Protein AF-A0A2W6ZDB0-F1 (afdb_monomer_lite)

Secondary structure (DSSP, 8-state):
--HHHHHHHHHHHHHHHHHHHHHHHHHHHHHHHHHHHHHHHHHHHHTT--HHHHHHHHHHEEEES-SSPPP--TTS-S--HHHHHHHHHHHHHHHHTTSHHHHHEEEEEEE-TTS-EEE--EETT---SSSEEEEEEEE-HHHHHS--SS--HHHHHHHHHHHHHHHHHHHHHS-----

Structure (mmCIF, N/CA/C/O backbone):
data_AF-A0A2W6ZDB0-F1
#
_entry.id   AF-A0A2W6ZDB0-F1
#
loop_
_atom_site.group_PDB
_atom_site.id
_atom_site.type_symbol
_atom_site.label_atom_id
_atom_site.label_alt_id
_atom_site.label_comp_id
_atom_site.label_asym_id
_atom_site.label_entity_id
_atom_site.label_seq_id
_atom_site.pdbx_PDB_ins_code
_atom_site.Cartn_x
_atom_site.Cartn_y
_atom_site.Cartn_z
_atom_site.occupancy
_atom_site.B_iso_or_equiv
_atom_site.auth_seq_id
_atom_site.auth_comp_id
_atom_site.auth_asym_id
_atom_site.auth_atom_id
_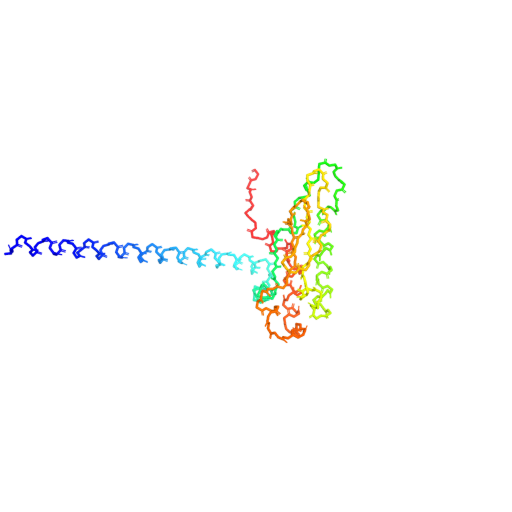atom_site.pdbx_PDB_model_num
ATOM 1 N N . MET A 1 1 ? -30.571 -5.410 54.002 1.00 63.69 1 MET A N 1
ATOM 2 C CA . MET A 1 1 ? -29.532 -5.002 53.030 1.00 63.69 1 MET A CA 1
ATOM 3 C C . MET A 1 1 ? -28.754 -3.841 53.645 1.00 63.69 1 MET A C 1
ATOM 5 O O . MET A 1 1 ? -29.383 -2.879 54.057 1.00 63.69 1 MET A O 1
ATOM 9 N N . ASN A 1 2 ? -27.437 -3.967 53.827 1.00 92.50 2 ASN A N 1
ATOM 10 C CA . ASN A 1 2 ? -26.582 -2.961 54.485 1.00 92.50 2 ASN A CA 1
ATOM 11 C C . ASN A 1 2 ? -26.098 -1.918 53.448 1.00 92.50 2 ASN A C 1
ATOM 13 O O . ASN A 1 2 ? -25.835 -2.276 52.302 1.00 92.50 2 ASN A O 1
ATOM 17 N N . LEU A 1 3 ? -25.952 -0.648 53.839 1.00 91.88 3 LEU A N 1
ATOM 18 C CA . LEU A 1 3 ? -25.400 0.438 53.015 1.00 91.88 3 LEU A CA 1
ATOM 19 C C . LEU A 1 3 ? -24.074 0.078 52.308 1.00 91.88 3 LEU A C 1
ATOM 21 O O . LEU A 1 3 ? -23.917 0.364 51.126 1.00 91.88 3 LEU A O 1
ATOM 25 N N . GLN A 1 4 ? -23.144 -0.595 52.988 1.00 94.06 4 GLN A N 1
ATOM 26 C CA . GLN A 1 4 ? -21.881 -1.076 52.412 1.00 94.06 4 GLN A CA 1
ATOM 27 C C . GLN A 1 4 ? -22.107 -2.059 51.259 1.00 94.06 4 GLN A C 1
ATOM 29 O O . GLN A 1 4 ? -21.418 -1.993 50.243 1.00 94.06 4 GLN A O 1
ATOM 34 N N . HIS A 1 5 ? -23.106 -2.934 51.387 1.00 93.31 5 HIS A N 1
ATOM 35 C CA . HIS A 1 5 ? -23.477 -3.868 50.329 1.00 93.31 5 HIS A CA 1
ATOM 36 C C . HIS A 1 5 ? -24.031 -3.122 49.106 1.00 93.31 5 HIS A C 1
ATOM 38 O O . HIS A 1 5 ? -23.623 -3.407 47.986 1.00 93.31 5 HIS A O 1
ATOM 44 N N . ILE A 1 6 ? -24.870 -2.102 49.317 1.00 94.94 6 ILE A N 1
ATOM 45 C CA . ILE A 1 6 ? -25.412 -1.263 48.234 1.00 94.94 6 ILE A CA 1
ATOM 46 C C . ILE A 1 6 ? -24.296 -0.470 47.534 1.00 94.94 6 ILE A C 1
ATOM 48 O O . ILE A 1 6 ? -24.264 -0.400 46.307 1.00 94.94 6 ILE A O 1
ATOM 52 N N . ILE A 1 7 ? -23.354 0.105 48.291 1.00 95.75 7 ILE A N 1
ATOM 53 C CA . ILE A 1 7 ? -22.212 0.848 47.733 1.00 95.75 7 ILE A CA 1
ATOM 54 C C . ILE A 1 7 ? -21.324 -0.074 46.891 1.00 95.75 7 ILE A C 1
ATOM 56 O O . ILE A 1 7 ? -20.966 0.292 45.771 1.00 95.75 7 ILE A O 1
ATOM 60 N N . SER A 1 8 ? -21.007 -1.267 47.402 1.00 95.44 8 SER A N 1
ATOM 61 C CA . SER A 1 8 ? -20.205 -2.265 46.688 1.00 95.44 8 SER A CA 1
ATOM 62 C C . SER A 1 8 ? -20.896 -2.732 45.404 1.00 95.44 8 SER A C 1
ATOM 64 O O . SER A 1 8 ? -20.281 -2.712 44.339 1.00 95.44 8 SER A O 1
ATOM 66 N N . GLN A 1 9 ? -22.192 -3.051 45.465 1.00 96.50 9 GLN A N 1
ATOM 67 C CA . GLN A 1 9 ? -22.962 -3.438 44.282 1.00 96.50 9 GLN A CA 1
ATOM 68 C C . GLN A 1 9 ? -23.030 -2.319 43.241 1.00 96.50 9 GLN A C 1
ATOM 70 O O . GLN A 1 9 ? -22.831 -2.576 42.056 1.00 96.50 9 GLN A O 1
ATOM 75 N N . ARG A 1 10 ? -23.257 -1.068 43.660 1.00 96.06 10 ARG A N 1
ATOM 76 C CA . ARG A 1 10 ? -23.260 0.079 42.744 1.00 96.06 10 ARG A CA 1
ATOM 77 C C . ARG A 1 10 ? -21.899 0.264 42.078 1.00 96.06 10 ARG A C 1
ATOM 79 O O . ARG A 1 10 ? -21.855 0.477 40.873 1.00 96.06 10 ARG A O 1
ATOM 86 N N . ALA A 1 11 ? -20.803 0.163 42.832 1.00 96.62 11 ALA A N 1
ATOM 87 C CA . ALA A 1 11 ? -19.454 0.257 42.274 1.00 96.62 11 ALA A CA 1
ATOM 88 C C . ALA A 1 11 ? -19.193 -0.849 41.239 1.00 96.62 11 ALA A C 1
ATOM 90 O O . ALA A 1 11 ? -18.701 -0.557 40.150 1.00 96.62 11 ALA A O 1
ATOM 91 N N . GLN A 1 12 ? -19.602 -2.087 41.539 1.00 97.25 12 GLN A N 1
ATOM 92 C CA . GLN A 1 12 ? -19.478 -3.211 40.613 1.00 97.25 12 GLN A CA 1
ATOM 93 C C . GLN A 1 12 ? -20.286 -2.990 39.330 1.00 97.25 12 GLN A C 1
ATOM 95 O O . GLN A 1 12 ? -19.771 -3.195 38.235 1.00 97.25 12 GLN A O 1
ATOM 100 N N . ILE A 1 13 ? -21.540 -2.546 39.445 1.00 97.31 13 ILE A N 1
ATOM 101 C CA . ILE A 1 13 ? -22.396 -2.277 38.282 1.00 97.31 13 ILE A CA 1
ATOM 102 C C . ILE A 1 13 ? -21.815 -1.139 37.436 1.00 97.31 13 ILE A C 1
ATOM 104 O O . ILE A 1 13 ? -21.780 -1.257 36.215 1.00 97.31 13 ILE A O 1
ATOM 108 N N . THR A 1 14 ? -21.313 -0.067 38.056 1.00 97.56 14 THR A N 1
ATOM 109 C CA . THR A 1 14 ? -20.662 1.036 37.332 1.00 97.56 14 THR A CA 1
ATOM 110 C C . THR A 1 14 ? -19.413 0.564 36.588 1.00 97.56 14 THR A C 1
ATOM 112 O O . THR A 1 14 ? -19.231 0.930 35.428 1.00 97.56 14 THR A O 1
ATOM 115 N N . ALA A 1 15 ? -18.580 -0.275 37.212 1.00 96.88 15 ALA A N 1
ATOM 116 C CA . ALA A 1 15 ? -17.405 -0.854 36.561 1.00 96.88 15 ALA A CA 1
ATOM 117 C C . ALA A 1 15 ? -17.800 -1.753 35.377 1.00 96.88 15 ALA A C 1
ATOM 119 O O . ALA A 1 15 ? -17.264 -1.602 34.280 1.00 96.88 15 ALA A O 1
ATOM 120 N N . ASN A 1 16 ? -18.802 -2.618 35.562 1.00 97.62 16 ASN A N 1
ATOM 121 C CA . ASN A 1 16 ? -19.319 -3.481 34.499 1.00 97.62 16 ASN A CA 1
ATOM 122 C C . ASN A 1 16 ? -19.902 -2.665 33.334 1.00 97.62 16 ASN A C 1
ATOM 124 O O . ASN A 1 16 ? -19.671 -2.997 32.172 1.00 97.62 16 ASN A O 1
ATOM 128 N N . LEU A 1 17 ? -20.634 -1.584 33.626 1.00 96.50 17 LEU A N 1
ATOM 129 C CA . LEU A 1 17 ? -21.187 -0.688 32.609 1.00 96.50 17 LEU A CA 1
ATOM 130 C C . LEU A 1 17 ? -20.078 0.015 31.818 1.00 96.50 17 LEU A C 1
ATOM 132 O O . LEU A 1 17 ? -20.184 0.125 30.598 1.00 96.50 17 LEU A O 1
ATOM 136 N N . ALA A 1 18 ? -19.024 0.479 32.495 1.00 97.75 18 ALA A N 1
ATOM 137 C CA . ALA A 1 18 ? -17.881 1.113 31.845 1.00 97.75 18 ALA A CA 1
ATOM 138 C C . ALA A 1 18 ? -17.158 0.139 30.904 1.00 97.75 18 ALA A C 1
ATOM 140 O O . ALA A 1 18 ? -16.919 0.482 29.748 1.00 97.75 18 ALA A O 1
ATOM 141 N N . GLN A 1 19 ? -16.897 -1.089 31.364 1.00 97.00 19 GLN A N 1
ATOM 142 C CA . GLN A 1 19 ? -16.271 -2.125 30.542 1.00 97.00 19 GLN A CA 1
ATOM 143 C C . GLN A 1 19 ? -17.136 -2.482 29.327 1.00 97.00 19 GLN A C 1
ATOM 145 O O . GLN A 1 19 ? -16.659 -2.453 28.199 1.00 97.00 19 GLN A O 1
ATOM 150 N N . THR A 1 20 ? -18.436 -2.712 29.539 1.00 97.44 20 THR A N 1
ATOM 151 C CA . THR A 1 20 ? -19.368 -3.068 28.455 1.00 97.44 20 THR A CA 1
ATOM 152 C C . THR A 1 20 ? -19.435 -1.976 27.384 1.00 97.44 20 THR A C 1
ATOM 154 O O . THR A 1 20 ? -19.506 -2.275 26.194 1.00 97.44 20 THR A O 1
ATOM 157 N N . ARG A 1 21 ? -19.391 -0.697 27.783 1.00 97.62 21 ARG A N 1
ATOM 158 C CA . ARG A 1 21 ? -19.353 0.426 26.836 1.00 97.62 21 ARG A CA 1
ATOM 159 C C . ARG A 1 21 ? -18.060 0.449 26.027 1.00 97.62 21 ARG A C 1
ATOM 161 O O . ARG A 1 21 ? -18.137 0.616 24.815 1.00 97.62 21 ARG A O 1
ATOM 168 N N . ALA A 1 22 ? -16.914 0.253 26.676 1.00 97.38 22 ALA A N 1
ATOM 169 C CA . ALA A 1 22 ? -15.624 0.203 25.994 1.00 97.38 22 ALA A CA 1
ATOM 170 C C . ALA A 1 22 ? -15.560 -0.958 24.985 1.00 97.38 22 ALA A C 1
ATOM 172 O O . ALA A 1 22 ? -15.137 -0.764 23.846 1.00 97.38 22 ALA A O 1
ATOM 173 N N . ASP A 1 23 ? -16.049 -2.140 25.366 1.00 97.38 23 ASP A N 1
ATOM 174 C CA . ASP A 1 23 ? -16.082 -3.317 24.492 1.00 97.38 23 ASP A CA 1
ATOM 175 C C . ASP A 1 23 ? -17.029 -3.117 23.300 1.00 97.38 23 ASP A C 1
ATOM 177 O O . ASP A 1 23 ? -16.707 -3.478 22.162 1.00 97.38 23 ASP A O 1
ATOM 181 N N . PHE A 1 24 ? -18.193 -2.505 23.540 1.00 97.31 24 PHE A N 1
ATOM 182 C CA . PHE A 1 24 ? -19.140 -2.162 22.484 1.00 97.31 24 PHE A CA 1
ATOM 183 C C . PHE A 1 24 ? -18.543 -1.151 21.500 1.00 97.31 24 PHE A C 1
ATOM 185 O O . PHE A 1 24 ? -18.590 -1.382 20.295 1.00 97.31 24 PHE A O 1
ATOM 192 N N . GLU A 1 25 ? -17.932 -0.073 21.994 1.00 97.69 25 GLU A N 1
ATOM 193 C CA . GLU A 1 25 ? -17.284 0.942 21.158 1.00 97.69 25 GLU A CA 1
ATOM 194 C C . GLU A 1 25 ? -16.154 0.338 20.311 1.00 97.69 25 GLU A C 1
ATOM 196 O O . GLU A 1 25 ? -16.083 0.573 19.102 1.00 97.69 25 GLU A O 1
ATOM 201 N N . ALA A 1 26 ? -15.319 -0.516 20.910 1.00 96.75 26 ALA A N 1
ATOM 202 C CA . ALA A 1 26 ? -14.278 -1.240 20.188 1.00 96.75 26 ALA A CA 1
ATOM 203 C C . ALA A 1 26 ? -14.862 -2.144 19.089 1.00 96.75 26 ALA A C 1
ATOM 205 O O . ALA A 1 26 ? -14.326 -2.203 17.979 1.00 96.75 26 ALA A O 1
ATOM 206 N N . THR A 1 27 ? -15.982 -2.816 19.372 1.00 97.62 27 THR A N 1
ATOM 207 C CA . THR A 1 27 ? -16.670 -3.693 18.415 1.00 97.62 27 THR A CA 1
ATOM 208 C C . THR A 1 27 ? -17.271 -2.907 17.254 1.00 97.62 27 THR A C 1
ATOM 210 O O . THR A 1 27 ? -17.083 -3.297 16.101 1.00 97.62 27 THR A O 1
ATOM 213 N N . VAL A 1 28 ? -17.948 -1.788 17.533 1.00 97.50 28 VAL A N 1
ATOM 214 C CA . VAL A 1 28 ? -18.510 -0.895 16.507 1.00 97.50 28 VAL A CA 1
ATOM 215 C C . VAL A 1 28 ? -17.399 -0.383 15.601 1.00 97.50 28 VAL A C 1
ATOM 217 O O . VAL A 1 28 ? -17.463 -0.576 14.390 1.00 97.50 28 VAL A O 1
ATOM 220 N N . LYS A 1 29 ? -16.321 0.148 16.182 1.00 96.88 29 LYS A N 1
ATOM 221 C CA . LYS A 1 29 ? -15.171 0.638 15.419 1.00 96.88 29 LYS A CA 1
ATOM 222 C C . LYS A 1 29 ? -14.542 -0.458 14.555 1.00 96.88 29 LYS A C 1
ATOM 224 O O . LYS A 1 29 ? -14.197 -0.221 13.399 1.00 96.88 29 LYS A O 1
ATOM 229 N N . ALA A 1 30 ? -14.401 -1.675 15.082 1.00 95.88 30 ALA A N 1
ATOM 230 C CA . ALA A 1 30 ? -13.888 -2.805 14.311 1.00 95.88 30 ALA A CA 1
ATOM 231 C C . ALA A 1 30 ? -14.820 -3.187 13.147 1.00 95.88 30 ALA A C 1
ATOM 233 O O . ALA A 1 30 ? -14.339 -3.516 12.061 1.00 95.88 30 ALA A O 1
ATOM 234 N N . ALA A 1 31 ? -16.138 -3.140 13.352 1.00 96.06 31 ALA A N 1
ATOM 235 C CA . ALA A 1 31 ? -17.123 -3.405 12.308 1.00 96.06 31 ALA A CA 1
ATOM 236 C C . ALA A 1 31 ? -17.110 -2.322 11.216 1.00 96.06 31 ALA A C 1
ATOM 238 O O . ALA A 1 31 ? -17.094 -2.663 10.035 1.00 96.06 31 ALA A O 1
ATOM 239 N N . GLU A 1 32 ? -17.033 -1.044 11.589 1.00 95.94 32 GLU A N 1
ATOM 240 C CA . GLU A 1 32 ? -16.930 0.086 10.655 1.00 95.94 32 GLU A CA 1
ATOM 241 C C . GLU A 1 32 ? -15.676 -0.010 9.779 1.00 95.94 32 GLU A C 1
ATOM 243 O O . GLU A 1 32 ? -15.756 0.140 8.560 1.00 95.94 32 GLU A O 1
ATOM 248 N N . LEU A 1 33 ? -14.524 -0.342 10.375 1.00 94.31 33 LEU A N 1
ATOM 249 C CA . LEU A 1 33 ? -13.279 -0.548 9.631 1.00 94.31 33 LEU A CA 1
ATOM 250 C C . LEU A 1 33 ? -13.391 -1.707 8.632 1.00 94.31 33 LEU A C 1
ATOM 252 O O . LEU A 1 33 ? -12.929 -1.587 7.496 1.00 94.31 33 LEU A O 1
ATOM 256 N N . ARG A 1 34 ? -14.027 -2.818 9.026 1.00 94.31 34 ARG A N 1
ATOM 257 C CA . ARG A 1 34 ? -14.265 -3.960 8.128 1.00 94.31 34 ARG A CA 1
ATOM 258 C C . ARG A 1 34 ? -15.205 -3.592 6.988 1.00 94.31 34 ARG A C 1
ATOM 260 O O . ARG A 1 34 ? -14.927 -3.947 5.848 1.00 94.31 34 ARG A O 1
ATOM 267 N N . LEU A 1 35 ? -16.285 -2.870 7.278 1.00 94.44 35 LEU A N 1
ATOM 268 C CA . LEU A 1 35 ? -17.235 -2.423 6.263 1.00 94.44 35 LEU A CA 1
ATOM 269 C C . LEU A 1 35 ? -16.561 -1.489 5.251 1.00 94.44 35 LEU A C 1
ATOM 271 O O . LEU A 1 35 ? -16.728 -1.665 4.047 1.00 94.44 35 LEU A O 1
ATOM 275 N N . ALA A 1 36 ? -15.743 -0.547 5.726 1.00 90.75 36 ALA A N 1
ATOM 276 C CA . ALA A 1 36 ? -14.970 0.337 4.861 1.00 90.75 36 ALA A CA 1
ATOM 277 C C . ALA A 1 36 ? -13.988 -0.443 3.967 1.00 90.75 36 ALA A C 1
ATOM 279 O O . ALA A 1 36 ? -13.904 -0.166 2.770 1.00 90.75 36 ALA A O 1
ATOM 280 N N . ALA A 1 37 ? -13.285 -1.439 4.519 1.00 90.06 37 ALA A N 1
ATOM 281 C CA . ALA A 1 37 ? -12.374 -2.294 3.756 1.00 90.06 37 ALA A CA 1
ATOM 282 C C . ALA A 1 37 ? -13.109 -3.114 2.682 1.00 90.06 37 ALA A C 1
ATOM 284 O O . ALA A 1 37 ? -12.669 -3.157 1.533 1.00 90.06 37 ALA A O 1
ATOM 285 N N . LEU A 1 38 ? -14.261 -3.703 3.023 1.00 93.75 38 LEU A N 1
ATOM 286 C CA . LEU A 1 38 ? -15.097 -4.440 2.070 1.00 93.75 38 LEU A CA 1
ATOM 287 C C . LEU A 1 38 ? -15.619 -3.533 0.950 1.00 93.75 38 LEU A C 1
ATOM 289 O O . LEU A 1 38 ? -15.521 -3.905 -0.214 1.00 93.75 38 LEU A O 1
ATOM 293 N N . GLY A 1 39 ? -16.085 -2.322 1.268 1.00 94.25 39 GLY A N 1
ATOM 294 C CA . GLY A 1 39 ? -16.540 -1.365 0.254 1.00 94.25 39 GLY A CA 1
ATOM 295 C C . GLY A 1 39 ? -15.415 -0.856 -0.660 1.00 94.25 39 GLY A C 1
ATOM 296 O O . GLY A 1 39 ? -15.645 -0.520 -1.822 1.00 94.25 39 GLY A O 1
ATOM 297 N N . GLN A 1 40 ? -14.169 -0.796 -0.179 1.00 92.69 40 GLN A N 1
ATOM 298 C CA . GLN A 1 40 ? -13.013 -0.545 -1.049 1.00 92.69 40 GLN A CA 1
A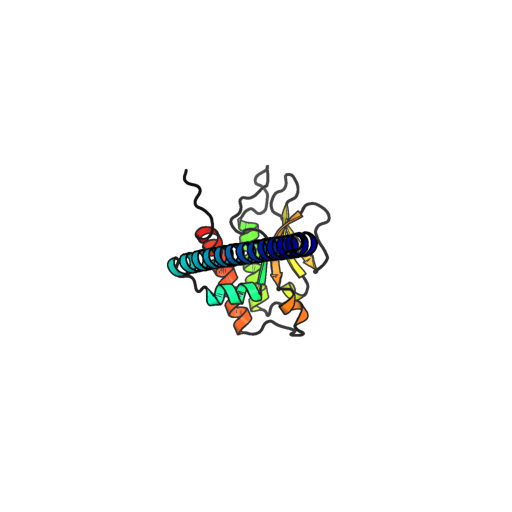TOM 299 C C . GLN A 1 40 ? -12.753 -1.731 -1.983 1.00 92.69 40 GLN A C 1
ATOM 301 O O . GLN A 1 40 ? -12.624 -1.520 -3.187 1.00 92.69 40 GLN A O 1
ATOM 306 N N . ALA A 1 41 ? -12.726 -2.958 -1.455 1.00 93.19 41 ALA A N 1
ATOM 307 C CA . ALA A 1 41 ? -12.529 -4.166 -2.254 1.00 93.19 41 ALA A CA 1
ATOM 308 C C . ALA A 1 41 ? -13.619 -4.333 -3.325 1.00 93.19 41 ALA A C 1
ATOM 310 O O . ALA A 1 41 ? -13.301 -4.584 -4.483 1.00 93.19 41 ALA A O 1
ATOM 311 N N . GLU A 1 42 ? -14.886 -4.109 -2.972 1.00 95.38 42 GLU A N 1
ATOM 312 C CA . GLU A 1 42 ? -16.019 -4.161 -3.900 1.00 95.38 42 GLU A CA 1
ATOM 313 C C . GLU A 1 42 ? -15.828 -3.204 -5.081 1.00 95.38 42 GLU A C 1
ATOM 315 O O . GLU A 1 42 ? -15.942 -3.615 -6.233 1.00 95.38 42 GLU A O 1
ATOM 320 N N . ARG A 1 43 ? -15.464 -1.942 -4.819 1.00 95.31 43 ARG A N 1
ATOM 321 C CA . ARG A 1 43 ? -15.220 -0.958 -5.885 1.00 95.31 43 ARG A CA 1
ATOM 322 C C . ARG A 1 43 ? -14.080 -1.367 -6.813 1.00 95.31 43 ARG A C 1
ATOM 324 O O . ARG A 1 43 ? -14.196 -1.179 -8.020 1.00 95.31 43 ARG A O 1
ATOM 331 N N . LEU A 1 44 ? -13.007 -1.943 -6.273 1.00 95.75 44 LEU A N 1
ATOM 332 C CA . LEU A 1 44 ? -11.889 -2.442 -7.079 1.00 95.75 44 LEU A CA 1
ATOM 333 C C . LEU A 1 44 ? -12.308 -3.639 -7.948 1.00 95.75 44 LEU A C 1
ATOM 335 O O . LEU A 1 44 ? -11.974 -3.672 -9.130 1.00 95.75 44 LEU A O 1
ATOM 339 N N . ILE A 1 45 ? -13.090 -4.576 -7.400 1.00 96.06 45 ILE A N 1
ATOM 340 C CA . ILE A 1 45 ? -13.628 -5.725 -8.150 1.00 96.06 45 ILE A CA 1
ATOM 341 C C . ILE A 1 45 ? -14.558 -5.248 -9.268 1.00 96.06 45 ILE A C 1
ATOM 343 O O . ILE A 1 45 ? -14.439 -5.704 -10.403 1.00 96.06 45 ILE A O 1
ATOM 347 N N . LEU A 1 46 ? -15.455 -4.301 -8.977 1.00 95.94 46 LEU A N 1
ATOM 348 C CA . LEU A 1 46 ? -16.356 -3.713 -9.973 1.00 95.94 46 LEU A CA 1
ATOM 349 C C . LEU A 1 46 ? -15.598 -2.958 -11.075 1.00 95.94 46 LEU A C 1
ATOM 351 O O . LEU A 1 46 ? -16.059 -2.919 -12.213 1.00 95.94 46 LEU A O 1
ATOM 355 N N . ALA A 1 47 ? -14.426 -2.402 -10.761 1.00 95.00 47 ALA A N 1
ATOM 356 C CA . ALA A 1 47 ? -13.513 -1.814 -11.738 1.00 95.00 47 ALA A CA 1
ATOM 357 C C . ALA A 1 47 ? -12.708 -2.863 -12.541 1.00 95.00 47 ALA A C 1
ATOM 359 O O . ALA A 1 47 ? -11.909 -2.490 -13.398 1.00 95.00 47 ALA A O 1
ATOM 360 N N . GLY A 1 48 ? -12.910 -4.163 -12.291 1.00 96.69 48 GLY A N 1
ATOM 361 C CA . GLY A 1 48 ? -12.232 -5.261 -12.984 1.00 96.69 48 GLY A CA 1
ATOM 362 C C . GLY A 1 48 ? -10.814 -5.543 -12.483 1.00 96.69 48 GLY A C 1
ATOM 363 O O . GLY A 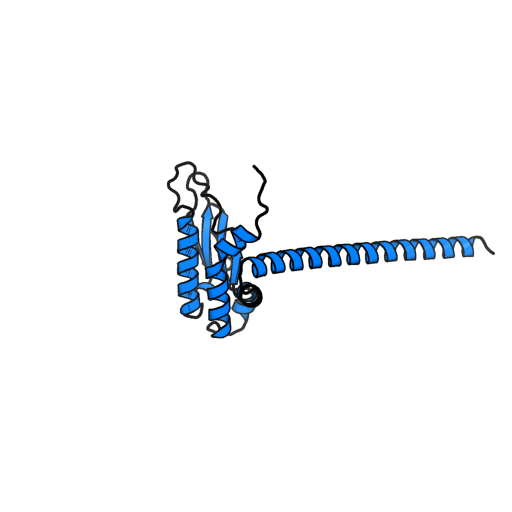1 48 ? -10.025 -6.157 -13.203 1.00 96.69 48 GLY A O 1
ATOM 364 N N . LEU A 1 49 ? -10.467 -5.084 -11.277 1.00 97.25 49 LEU A N 1
ATOM 365 C CA . LEU A 1 49 ? -9.134 -5.245 -10.702 1.00 97.25 49 LEU A CA 1
ATOM 366 C C . LEU A 1 49 ? -9.034 -6.512 -9.841 1.00 97.25 49 LEU A C 1
ATOM 368 O O . LEU A 1 49 ? -9.948 -6.859 -9.092 1.00 97.25 49 LEU A O 1
ATOM 372 N N . ASP A 1 50 ? -7.883 -7.178 -9.909 1.00 97.75 50 ASP A N 1
ATOM 373 C CA . ASP A 1 50 ? -7.551 -8.348 -9.098 1.00 97.75 50 ASP A CA 1
ATOM 374 C C . ASP A 1 50 ? -7.113 -7.893 -7.700 1.00 97.75 50 ASP A C 1
ATOM 376 O O . ASP A 1 50 ? -5.957 -7.528 -7.457 1.00 97.75 50 ASP A O 1
ATOM 380 N N . VAL A 1 51 ? -8.073 -7.874 -6.774 1.00 96.88 51 VAL A N 1
ATOM 381 C CA . VAL A 1 51 ? -7.856 -7.416 -5.395 1.00 96.88 51 VAL A CA 1
ATOM 382 C C . VAL A 1 51 ? -6.837 -8.282 -4.665 1.00 96.88 51 VAL A C 1
ATOM 384 O O . VAL A 1 51 ? -6.042 -7.752 -3.891 1.00 96.88 51 VAL A O 1
ATOM 387 N N . GLU A 1 52 ? -6.794 -9.588 -4.924 1.00 96.81 52 GLU A N 1
ATOM 388 C CA . GLU A 1 52 ? -5.833 -10.452 -4.245 1.00 96.81 52 GLU A CA 1
ATOM 389 C C . GLU A 1 52 ? -4.398 -10.135 -4.674 1.00 96.81 52 GLU A C 1
ATOM 391 O O . GLU A 1 52 ? -3.513 -10.031 -3.821 1.00 96.81 52 GLU A O 1
ATOM 396 N N . LYS A 1 53 ? -4.161 -9.917 -5.976 1.00 97.69 53 LYS A N 1
ATOM 397 C CA . LYS A 1 53 ? -2.855 -9.453 -6.471 1.00 97.69 53 LYS A CA 1
ATOM 398 C C . LYS A 1 53 ? -2.484 -8.085 -5.919 1.00 97.69 53 LYS A C 1
ATOM 400 O O . LYS A 1 53 ? -1.323 -7.868 -5.582 1.00 97.69 53 LYS A O 1
ATOM 405 N N . ILE A 1 54 ? -3.448 -7.173 -5.788 1.00 97.56 54 ILE A N 1
ATOM 406 C CA . ILE A 1 54 ? -3.212 -5.854 -5.185 1.00 97.56 54 ILE A CA 1
ATOM 407 C C . ILE A 1 54 ? -2.761 -6.000 -3.732 1.00 97.56 54 ILE A C 1
ATOM 409 O O . ILE A 1 54 ? -1.755 -5.408 -3.348 1.00 97.56 54 ILE A O 1
ATOM 413 N N . GLU A 1 55 ? -3.464 -6.792 -2.923 1.00 96.62 55 GLU A N 1
ATOM 414 C CA . GLU A 1 55 ? -3.132 -6.961 -1.506 1.00 96.62 55 GLU A CA 1
ATOM 415 C C . GLU A 1 55 ? -1.790 -7.679 -1.312 1.00 96.62 55 GLU A C 1
ATOM 417 O O . GLU A 1 55 ? -0.957 -7.231 -0.518 1.00 96.62 55 GLU A O 1
ATOM 422 N N . ARG A 1 56 ? -1.509 -8.729 -2.097 1.00 97.81 56 ARG A N 1
ATOM 423 C CA . ARG A 1 56 ? -0.187 -9.378 -2.089 1.00 97.81 56 ARG A CA 1
ATOM 424 C C . ARG A 1 56 ? 0.916 -8.432 -2.571 1.00 97.81 56 ARG A C 1
ATOM 426 O O . ARG A 1 56 ? 1.987 -8.393 -1.971 1.00 97.81 56 ARG A O 1
ATOM 433 N N . GLY A 1 57 ? 0.644 -7.603 -3.578 1.00 97.75 57 GLY A N 1
ATOM 434 C CA . GLY A 1 57 ? 1.563 -6.574 -4.060 1.00 97.75 57 GLY A CA 1
ATOM 435 C C . GLY A 1 57 ? 1.859 -5.499 -3.009 1.00 97.75 57 GLY A C 1
ATOM 436 O O . GLY A 1 57 ? 3.025 -5.163 -2.800 1.00 97.75 57 GLY A O 1
ATOM 437 N N . LYS A 1 58 ? 0.848 -5.017 -2.272 1.00 96.75 58 LYS A N 1
ATOM 438 C CA . LYS A 1 58 ? 1.004 -4.080 -1.137 1.00 96.75 58 LYS A CA 1
ATOM 439 C C . LYS A 1 58 ? 1.805 -4.673 0.025 1.00 96.75 58 LYS A C 1
ATOM 441 O O . LYS A 1 58 ? 2.493 -3.941 0.742 1.00 96.75 58 LYS A O 1
ATOM 446 N N . ALA A 1 59 ? 1.724 -5.989 0.224 1.00 96.81 59 ALA A N 1
ATOM 447 C CA . ALA A 1 59 ? 2.530 -6.695 1.218 1.00 96.81 59 ALA A CA 1
ATOM 448 C C . ALA A 1 59 ? 4.022 -6.765 0.835 1.00 96.81 59 ALA A C 1
ATOM 450 O O . ALA A 1 59 ? 4.865 -6.959 1.711 1.00 96.81 59 ALA A O 1
ATOM 451 N N . VAL A 1 60 ? 4.358 -6.559 -0.445 1.00 97.38 60 VAL A N 1
ATOM 452 C CA . VAL A 1 60 ? 5.739 -6.531 -0.954 1.00 97.38 60 VAL A CA 1
ATOM 453 C C . VAL A 1 60 ? 6.256 -5.100 -1.106 1.00 97.38 60 VAL A C 1
ATOM 455 O O . VAL A 1 60 ? 7.367 -4.786 -0.673 1.00 97.38 60 VAL A O 1
ATOM 458 N N . ILE A 1 61 ? 5.449 -4.221 -1.702 1.00 97.69 61 ILE A N 1
ATOM 459 C CA . ILE A 1 61 ? 5.805 -2.848 -2.056 1.00 97.69 61 ILE A CA 1
ATOM 460 C C . ILE A 1 61 ? 5.028 -1.856 -1.202 1.00 97.69 61 ILE A C 1
ATOM 462 O O . ILE A 1 61 ? 3.802 -1.881 -1.116 1.00 97.69 61 ILE A O 1
ATOM 466 N N . ARG A 1 62 ? 5.759 -0.904 -0.633 1.00 97.06 62 ARG A N 1
ATOM 467 C CA . ARG A 1 62 ? 5.212 0.285 0.001 1.00 97.06 62 ARG A CA 1
ATOM 468 C C . ARG A 1 62 ? 5.247 1.445 -0.988 1.00 97.06 62 ARG A C 1
ATOM 470 O O . ARG A 1 62 ? 6.319 1.827 -1.457 1.00 97.06 62 ARG A O 1
ATOM 477 N N . VAL A 1 63 ? 4.086 2.043 -1.225 1.00 97.12 63 VAL A N 1
ATOM 478 C CA . VAL A 1 63 ? 3.952 3.310 -1.948 1.00 97.12 63 VAL A CA 1
ATOM 479 C C . VAL A 1 63 ? 3.531 4.386 -0.955 1.00 97.12 63 VAL A C 1
ATOM 481 O O . VAL A 1 63 ? 2.618 4.172 -0.160 1.00 97.12 63 VAL A O 1
ATOM 484 N N . TYR A 1 64 ? 4.220 5.522 -0.973 1.00 94.88 64 TYR A N 1
ATOM 485 C CA . TYR A 1 64 ? 3.850 6.723 -0.225 1.00 94.88 64 TYR A CA 1
ATOM 486 C C . TYR A 1 64 ? 3.533 7.844 -1.211 1.00 94.88 64 TYR A C 1
ATOM 488 O O . TYR A 1 64 ? 4.242 7.982 -2.204 1.00 94.88 64 TYR A O 1
ATOM 496 N N . GLY A 1 65 ? 2.513 8.653 -0.920 1.00 91.62 65 GLY A N 1
ATOM 497 C CA . GLY A 1 65 ? 2.007 9.675 -1.838 1.00 91.62 65 GLY A CA 1
ATOM 498 C C . GLY A 1 65 ? 1.110 9.097 -2.937 1.00 91.62 65 GLY A C 1
ATOM 499 O O . GLY A 1 65 ? 0.758 7.920 -2.901 1.00 91.62 65 GLY A O 1
ATOM 500 N N . ARG A 1 66 ? 0.736 9.944 -3.903 1.00 89.81 66 ARG A N 1
ATOM 501 C CA . ARG A 1 66 ? -0.082 9.558 -5.066 1.00 89.81 66 ARG A CA 1
ATOM 502 C C . ARG A 1 66 ? 0.678 9.781 -6.360 1.00 89.81 66 ARG A C 1
ATOM 504 O O . ARG A 1 66 ? 1.334 10.817 -6.501 1.00 89.81 66 ARG A O 1
ATOM 511 N N . VAL A 1 67 ? 0.536 8.866 -7.309 1.00 88.62 67 VAL A N 1
ATOM 512 C CA . VAL A 1 67 ? 1.097 9.005 -8.659 1.00 88.62 67 VAL A CA 1
ATOM 513 C C . VAL A 1 67 ? 0.399 10.136 -9.408 1.00 88.62 67 VAL A C 1
ATOM 515 O O . VAL A 1 67 ? 1.058 10.933 -10.064 1.00 88.62 67 VAL A O 1
ATOM 518 N N . THR A 1 68 ? -0.923 10.230 -9.263 1.00 85.00 68 THR A N 1
ATOM 519 C CA . THR A 1 68 ? -1.787 11.180 -9.989 1.00 85.00 68 THR A CA 1
ATOM 520 C C . THR A 1 68 ? -1.898 12.563 -9.352 1.00 85.00 68 THR A C 1
ATOM 522 O O . THR A 1 68 ? -2.589 13.432 -9.883 1.00 85.00 68 THR A O 1
ATOM 525 N N . ALA A 1 69 ? -1.239 12.797 -8.213 1.00 81.50 69 ALA A N 1
ATOM 526 C CA . ALA A 1 69 ? -1.354 14.086 -7.545 1.00 81.50 69 ALA A CA 1
ATOM 527 C C . ALA A 1 69 ? -0.744 15.217 -8.397 1.00 81.50 69 ALA A C 1
ATOM 529 O O . ALA A 1 69 ? 0.283 15.016 -9.052 1.00 81.50 69 ALA A O 1
ATOM 530 N N . PRO A 1 70 ? -1.363 16.411 -8.379 1.00 72.69 70 PRO A N 1
ATOM 531 C CA . PRO A 1 70 ? -0.920 17.533 -9.192 1.00 72.69 70 PRO A CA 1
ATOM 532 C C . PRO A 1 70 ? 0.498 17.973 -8.813 1.00 72.69 70 PRO A C 1
ATOM 534 O O . PRO A 1 70 ? 0.890 17.919 -7.644 1.00 72.69 70 PRO A O 1
ATOM 537 N N . ASN A 1 71 ? 1.251 18.437 -9.814 1.00 67.62 71 ASN A N 1
ATOM 538 C CA . ASN A 1 71 ? 2.561 19.042 -9.596 1.00 67.62 71 ASN A CA 1
ATOM 539 C C . ASN A 1 71 ? 2.395 20.321 -8.762 1.00 67.62 71 ASN A C 1
ATOM 541 O O . ASN A 1 71 ? 1.525 21.147 -9.032 1.00 67.62 71 ASN A O 1
ATOM 545 N N . SER A 1 72 ? 3.243 20.480 -7.757 1.00 60.62 72 SER A N 1
ATOM 546 C CA . SER A 1 72 ? 3.231 21.593 -6.807 1.00 60.62 72 SER A CA 1
ATOM 547 C C . SER A 1 72 ? 4.163 22.752 -7.190 1.00 60.62 72 SER A C 1
ATOM 549 O O . SER A 1 72 ? 4.279 23.714 -6.432 1.00 60.62 72 SER A O 1
ATOM 551 N N . GLY A 1 73 ? 4.855 22.678 -8.333 1.00 60.09 73 GLY A N 1
ATOM 552 C CA . GLY A 1 73 ? 5.778 23.724 -8.788 1.00 60.09 73 GLY A CA 1
ATOM 553 C C . GLY A 1 73 ? 5.061 25.003 -9.236 1.00 60.09 73 GLY A C 1
ATOM 554 O O . GLY A 1 73 ? 4.186 24.955 -10.097 1.00 60.09 73 GLY A O 1
ATOM 555 N N . TRP A 1 74 ? 5.465 26.153 -8.686 1.00 54.06 74 TRP A N 1
ATOM 556 C CA . TRP A 1 74 ? 4.902 27.472 -9.018 1.00 54.06 74 TRP A CA 1
ATOM 557 C C . TRP A 1 74 ? 5.275 27.948 -10.432 1.00 54.06 74 TRP A C 1
ATOM 559 O O . TRP A 1 74 ? 4.529 28.704 -11.048 1.00 54.06 74 TRP A O 1
ATOM 569 N N . ASP A 1 75 ? 6.406 27.487 -10.967 1.00 55.38 75 ASP A N 1
ATOM 570 C CA . ASP A 1 75 ? 6.928 27.889 -12.276 1.00 55.38 75 ASP A CA 1
ATOM 571 C C . ASP A 1 75 ? 6.541 26.941 -13.429 1.00 55.38 75 ASP A C 1
ATOM 573 O O . ASP A 1 75 ? 6.900 27.194 -14.581 1.00 55.38 75 ASP A O 1
ATOM 577 N N . GLY A 1 76 ? 5.835 25.844 -13.132 1.00 53.53 76 GLY A N 1
ATOM 578 C CA . GLY A 1 76 ? 5.520 24.795 -14.104 1.00 53.53 76 GLY A CA 1
ATOM 579 C C . GLY A 1 76 ? 6.737 24.009 -14.619 1.00 53.53 76 GLY A C 1
ATOM 580 O O . GLY A 1 76 ? 6.585 23.264 -15.583 1.00 53.53 76 GLY A O 1
ATOM 581 N N . ARG A 1 77 ? 7.929 24.149 -14.009 1.00 52.94 77 ARG A N 1
ATOM 582 C CA . ARG A 1 77 ? 9.196 23.523 -14.450 1.00 52.94 77 ARG A CA 1
ATOM 583 C C . ARG A 1 77 ? 9.661 22.340 -13.594 1.00 52.94 77 ARG A C 1
ATOM 585 O O . ARG A 1 77 ? 10.783 21.874 -13.773 1.00 52.94 77 ARG A O 1
ATOM 592 N N . GLY A 1 78 ? 8.834 21.847 -12.672 1.00 53.66 78 GLY A N 1
ATOM 593 C CA . GLY A 1 78 ? 9.080 20.543 -12.041 1.00 53.66 78 GLY A CA 1
ATOM 594 C C . GLY A 1 78 ? 8.966 19.406 -13.065 1.00 53.66 78 GLY A C 1
ATOM 595 O O . GLY A 1 78 ? 8.328 19.580 -14.102 1.00 53.66 78 GLY A O 1
ATOM 596 N N . ASP A 1 79 ? 9.499 18.220 -12.757 1.00 56.53 79 ASP A N 1
ATOM 597 C CA . ASP A 1 79 ? 9.430 17.039 -13.642 1.00 56.53 79 ASP A CA 1
ATOM 598 C C . ASP A 1 79 ? 7.982 16.543 -13.914 1.00 56.53 79 ASP A C 1
ATOM 600 O O . ASP A 1 79 ? 7.781 15.594 -14.680 1.00 56.53 79 ASP A O 1
ATOM 604 N N . GLY A 1 80 ? 6.976 17.188 -13.304 1.00 60.19 80 GLY A N 1
ATOM 605 C CA . GLY A 1 80 ? 5.545 16.994 -13.545 1.00 60.19 80 GLY A CA 1
ATOM 606 C C . GLY A 1 80 ? 4.967 15.745 -12.880 1.00 60.19 80 GLY A C 1
ATOM 607 O O . GLY A 1 80 ? 5.685 14.974 -12.249 1.00 60.19 80 GLY A O 1
ATOM 608 N N . ALA A 1 81 ? 3.664 15.500 -13.073 1.00 62.00 81 ALA A N 1
ATOM 609 C CA . ALA A 1 81 ? 3.048 14.201 -12.759 1.00 62.00 81 ALA A CA 1
ATOM 610 C C . ALA A 1 81 ? 3.787 13.040 -13.466 1.00 62.00 81 ALA A C 1
ATOM 612 O O . ALA A 1 81 ? 3.906 11.933 -12.935 1.00 62.00 81 ALA A O 1
ATOM 613 N N . ASP A 1 82 ? 4.399 13.336 -14.616 1.00 76.00 82 ASP A N 1
ATOM 614 C CA . ASP A 1 82 ? 5.273 12.430 -15.355 1.00 76.00 82 ASP A CA 1
ATOM 615 C C . ASP A 1 82 ? 6.499 11.983 -14.545 1.00 76.00 82 ASP A C 1
ATOM 617 O O . ASP A 1 82 ? 7.015 10.897 -14.787 1.00 76.00 82 ASP A O 1
ATOM 621 N N . ALA A 1 83 ? 6.982 12.762 -13.570 1.00 84.56 83 ALA A N 1
ATOM 622 C CA . ALA A 1 83 ? 8.084 12.361 -12.691 1.00 84.56 83 ALA A CA 1
ATOM 623 C C . ALA A 1 83 ? 7.729 11.115 -11.877 1.00 84.56 83 ALA A C 1
ATOM 625 O O . ALA A 1 83 ? 8.520 10.176 -11.766 1.00 84.56 83 ALA A O 1
ATOM 626 N N . ARG A 1 84 ? 6.516 11.102 -11.314 1.00 89.81 84 ARG A N 1
ATOM 627 C CA . ARG A 1 84 ? 6.018 10.004 -10.480 1.00 89.81 84 ARG A CA 1
ATOM 628 C C . ARG A 1 84 ? 5.728 8.780 -11.330 1.00 89.81 84 ARG A C 1
ATOM 630 O O . ARG A 1 84 ? 6.122 7.684 -10.944 1.00 89.81 84 ARG A O 1
ATOM 637 N N . ALA A 1 85 ? 5.124 8.966 -12.504 1.00 90.44 85 ALA A N 1
ATOM 638 C CA . ALA A 1 85 ? 4.913 7.884 -13.463 1.00 90.44 85 ALA A CA 1
ATOM 639 C C . ALA A 1 85 ? 6.246 7.263 -13.921 1.00 90.44 85 ALA A C 1
ATOM 641 O O . ALA A 1 85 ? 6.410 6.047 -13.849 1.00 90.44 85 ALA A O 1
ATOM 642 N N . ARG A 1 86 ? 7.240 8.086 -14.291 1.00 91.06 86 ARG A N 1
ATOM 643 C CA . ARG A 1 86 ? 8.596 7.625 -14.640 1.00 91.06 86 ARG A CA 1
ATOM 644 C C . ARG A 1 86 ? 9.258 6.865 -13.488 1.00 91.06 86 ARG A C 1
ATOM 646 O O . ARG A 1 86 ? 9.827 5.800 -13.708 1.00 91.06 86 ARG A O 1
ATOM 653 N N . LEU A 1 87 ? 9.126 7.356 -12.255 1.00 94.56 87 LEU A N 1
ATOM 654 C CA . LEU A 1 87 ? 9.619 6.661 -11.064 1.00 94.56 87 LEU A CA 1
ATOM 655 C C . LEU A 1 87 ? 8.952 5.294 -10.875 1.00 94.56 87 LEU A C 1
ATOM 657 O O . LEU A 1 87 ? 9.638 4.325 -10.557 1.00 94.56 87 LEU A O 1
ATOM 661 N N . VAL A 1 88 ? 7.638 5.195 -11.088 1.00 96.44 88 VAL A N 1
ATOM 662 C CA . VAL A 1 88 ? 6.916 3.916 -11.024 1.00 96.44 88 VAL A CA 1
ATOM 663 C C . VAL A 1 88 ? 7.435 2.939 -12.078 1.00 96.44 88 VAL A C 1
ATOM 665 O O . VAL A 1 88 ? 7.663 1.777 -11.746 1.00 96.44 88 VAL A O 1
ATOM 668 N N . GLU A 1 89 ? 7.683 3.387 -13.309 1.00 96.31 89 GLU A N 1
ATOM 669 C CA . GLU A 1 89 ? 8.269 2.532 -14.350 1.00 96.31 89 GLU A CA 1
ATOM 670 C C . GLU A 1 89 ? 9.682 2.061 -13.983 1.00 96.31 89 GLU A C 1
ATOM 672 O O . GLU A 1 89 ? 9.990 0.875 -14.092 1.00 96.31 89 GLU A O 1
ATOM 677 N N . GLU A 1 90 ? 10.530 2.936 -13.439 1.00 95.88 90 GLU A N 1
ATOM 678 C CA . GLU A 1 90 ? 11.844 2.525 -12.928 1.00 95.88 90 GLU A CA 1
ATOM 679 C C . GLU A 1 90 ? 11.743 1.535 -11.760 1.00 95.88 90 GLU A C 1
ATOM 681 O O . GLU A 1 90 ? 12.544 0.600 -11.658 1.00 95.88 90 GLU A O 1
ATOM 686 N N . ALA A 1 91 ? 10.752 1.709 -10.881 1.00 97.44 91 ALA A N 1
ATOM 687 C CA . ALA A 1 91 ? 10.491 0.771 -9.800 1.00 97.44 91 ALA A CA 1
ATOM 688 C C . ALA A 1 91 ? 10.089 -0.604 -10.339 1.00 97.44 91 ALA A C 1
ATOM 690 O O . ALA A 1 91 ? 10.611 -1.612 -9.863 1.00 97.44 91 ALA A O 1
ATOM 691 N N . LYS A 1 92 ? 9.227 -0.651 -11.363 1.00 98.31 92 LYS A N 1
ATOM 692 C CA . LYS A 1 92 ? 8.850 -1.893 -12.050 1.00 98.31 92 LYS A CA 1
ATOM 693 C C . LYS A 1 92 ? 10.067 -2.584 -12.659 1.00 98.31 92 LYS A C 1
ATOM 695 O O . LYS A 1 92 ? 10.244 -3.775 -12.427 1.00 98.31 92 LYS A O 1
ATOM 700 N N . VAL A 1 93 ? 10.941 -1.848 -13.351 1.00 97.88 93 VAL A N 1
ATOM 701 C CA . VAL A 1 93 ? 12.194 -2.407 -13.891 1.00 97.88 93 VAL A CA 1
ATOM 702 C C . VAL A 1 93 ? 13.043 -3.000 -12.767 1.00 97.88 93 VAL A C 1
ATOM 704 O O . VAL A 1 93 ? 13.428 -4.164 -12.836 1.00 97.88 93 VAL A O 1
ATOM 707 N N . SER A 1 94 ? 13.249 -2.259 -11.672 1.00 96.50 94 SER A N 1
ATOM 708 C CA . SER A 1 94 ? 14.016 -2.780 -10.537 1.00 96.50 94 SER A CA 1
ATOM 709 C C . SER A 1 94 ? 13.389 -4.031 -9.918 1.00 96.50 94 SER A C 1
ATOM 711 O O . SER A 1 94 ? 14.134 -4.880 -9.435 1.00 96.50 94 SER A O 1
ATOM 713 N N . ILE A 1 95 ? 12.059 -4.137 -9.869 1.00 97.44 95 ILE A N 1
ATOM 714 C CA . ILE A 1 95 ? 11.343 -5.309 -9.342 1.00 97.44 95 ILE A CA 1
ATOM 715 C C . ILE A 1 95 ? 11.504 -6.502 -10.284 1.00 97.44 95 ILE A C 1
ATOM 717 O O . ILE A 1 95 ? 11.798 -7.598 -9.808 1.00 97.44 95 ILE A O 1
ATOM 721 N N . ALA A 1 96 ? 11.379 -6.286 -11.595 1.00 97.06 96 ALA A N 1
ATOM 722 C CA . ALA A 1 96 ? 11.599 -7.313 -12.612 1.00 97.06 96 ALA A CA 1
ATOM 723 C C . ALA A 1 96 ? 13.034 -7.874 -12.562 1.00 97.06 96 ALA A C 1
ATOM 725 O O . ALA A 1 96 ? 13.241 -9.066 -12.767 1.00 97.06 96 ALA A O 1
ATOM 726 N N . GLU A 1 97 ? 14.012 -7.044 -12.190 1.00 95.31 97 GLU A N 1
ATOM 727 C CA . GLU A 1 97 ? 15.410 -7.434 -11.946 1.00 95.31 97 GLU A CA 1
ATOM 728 C C . GLU A 1 97 ? 15.654 -8.057 -10.550 1.00 95.31 97 GLU A C 1
ATOM 730 O O . GLU A 1 97 ? 16.797 -8.268 -10.139 1.00 95.31 97 GLU A O 1
ATOM 735 N N . GLY A 1 98 ? 14.599 -8.345 -9.781 1.00 93.31 98 GLY A N 1
ATOM 736 C CA . GLY A 1 98 ? 14.681 -9.005 -8.472 1.00 93.31 98 GLY A CA 1
ATOM 737 C C . GLY A 1 98 ? 14.721 -8.065 -7.260 1.00 93.31 98 GLY A C 1
ATOM 738 O O . GLY A 1 98 ? 14.859 -8.535 -6.129 1.00 93.31 98 GLY A O 1
ATOM 739 N N . GLY A 1 99 ? 14.569 -6.753 -7.454 1.00 93.56 99 GLY A N 1
ATOM 740 C CA . GLY A 1 99 ? 14.346 -5.770 -6.386 1.00 93.56 99 GLY A CA 1
ATOM 741 C C . GLY A 1 99 ? 15.600 -5.304 -5.638 1.00 93.56 99 GLY A C 1
ATOM 742 O O . GLY A 1 99 ? 15.480 -4.736 -4.554 1.00 93.56 99 GLY A O 1
ATOM 743 N N . SER A 1 100 ? 16.801 -5.527 -6.178 1.00 91.50 100 SER A N 1
ATOM 744 C CA . SER A 1 100 ? 18.074 -5.230 -5.494 1.00 91.50 100 SER A CA 1
ATOM 745 C C . SER A 1 100 ? 18.238 -3.747 -5.120 1.00 91.50 100 SER A C 1
ATOM 747 O O . SER A 1 100 ? 18.591 -3.435 -3.981 1.00 91.50 100 SER A O 1
ATOM 749 N N . ARG A 1 101 ? 17.912 -2.817 -6.030 1.00 93.69 101 ARG A N 1
ATOM 750 C CA . ARG A 1 101 ? 17.981 -1.363 -5.772 1.00 93.69 101 ARG A CA 1
ATOM 751 C C . ARG A 1 101 ? 16.998 -0.939 -4.679 1.00 93.69 101 ARG A C 1
ATOM 753 O O . ARG A 1 101 ? 17.379 -0.222 -3.756 1.00 93.69 101 ARG A O 1
ATOM 760 N N . LEU A 1 102 ? 15.769 -1.455 -4.733 1.00 95.75 102 LEU A N 1
ATOM 761 C CA . LEU A 1 102 ? 14.743 -1.229 -3.709 1.00 95.75 102 LEU A CA 1
ATOM 762 C C . LEU A 1 102 ? 15.049 -1.931 -2.375 1.00 95.75 102 LEU A C 1
ATOM 764 O O . LEU A 1 102 ? 14.428 -1.633 -1.364 1.00 95.75 102 LEU A O 1
ATOM 768 N N . ARG A 1 103 ? 15.997 -2.870 -2.332 1.00 94.56 103 ARG A N 1
ATOM 769 C CA . ARG A 1 103 ? 16.481 -3.453 -1.074 1.00 94.56 103 ARG A CA 1
ATOM 770 C C . ARG A 1 103 ? 17.497 -2.543 -0.383 1.00 94.56 103 ARG A C 1
ATOM 772 O O . ARG A 1 103 ? 17.521 -2.493 0.846 1.00 94.56 103 ARG A O 1
ATOM 779 N N . ALA A 1 104 ? 18.302 -1.813 -1.155 1.00 92.88 104 ALA A N 1
ATOM 780 C CA . ALA A 1 104 ? 19.281 -0.855 -0.640 1.00 92.88 104 ALA A CA 1
ATOM 781 C C . ALA A 1 104 ? 18.648 0.489 -0.226 1.00 92.88 104 ALA A C 1
ATOM 783 O O . ALA A 1 104 ? 19.143 1.157 0.685 1.00 92.88 104 ALA A O 1
ATOM 784 N N . GLY A 1 105 ? 17.545 0.880 -0.863 1.00 96.25 105 GLY A N 1
ATOM 785 C CA . GLY A 1 105 ? 16.889 2.158 -0.615 1.00 96.25 105 GLY A CA 1
ATOM 786 C C . GLY A 1 105 ? 15.491 2.244 -1.206 1.00 96.25 105 GLY A C 1
ATOM 787 O O . GLY A 1 105 ? 14.826 1.239 -1.427 1.00 96.25 105 GLY A O 1
ATOM 788 N N . TYR A 1 106 ? 15.035 3.461 -1.459 1.00 97.81 106 TYR A N 1
ATOM 789 C CA . TYR A 1 106 ? 13.759 3.726 -2.109 1.00 97.81 106 TYR A CA 1
ATOM 790 C C . TYR A 1 106 ? 13.943 4.694 -3.268 1.00 97.81 106 TYR A C 1
ATOM 792 O O . TYR A 1 106 ? 14.859 5.522 -3.268 1.00 97.81 106 TYR A O 1
ATOM 800 N N . PHE A 1 107 ? 13.031 4.603 -4.229 1.00 97.75 107 PHE A N 1
ATOM 801 C CA . PHE A 1 107 ? 12.895 5.631 -5.241 1.00 97.75 107 PHE A CA 1
ATOM 802 C C . PHE A 1 107 ? 11.976 6.720 -4.714 1.00 97.75 107 PHE A C 1
ATOM 804 O O . PHE A 1 107 ? 10.882 6.412 -4.237 1.00 97.75 107 PHE A O 1
ATOM 811 N N . GLY A 1 108 ? 12.411 7.976 -4.766 1.00 94.88 108 GLY A N 1
ATOM 812 C CA . GLY A 1 108 ? 11.660 9.093 -4.197 1.00 94.88 108 GLY A CA 1
ATOM 813 C C . GLY A 1 108 ? 11.504 10.269 -5.148 1.00 94.88 108 GLY A C 1
ATOM 814 O O . GLY A 1 108 ? 12.376 10.559 -5.961 1.00 94.88 108 GLY A O 1
ATOM 815 N N . ILE A 1 109 ? 10.395 10.983 -5.002 1.00 92.50 109 ILE A N 1
ATOM 816 C CA . ILE A 1 109 ? 10.216 12.350 -5.473 1.00 92.50 109 ILE A CA 1
ATOM 817 C C . ILE A 1 109 ? 10.134 13.237 -4.243 1.00 92.50 109 ILE A C 1
ATOM 819 O O . ILE A 1 109 ? 9.354 12.971 -3.323 1.00 92.50 109 ILE A O 1
ATOM 823 N N . LYS A 1 110 ? 10.934 14.297 -4.240 1.00 90.94 110 LYS A N 1
ATOM 824 C CA . LYS A 1 110 ? 10.835 15.364 -3.256 1.00 90.94 110 LYS A CA 1
ATOM 825 C C . LYS A 1 110 ? 10.154 16.585 -3.849 1.00 90.94 110 LYS A C 1
ATOM 827 O O . LYS A 1 110 ? 10.226 16.806 -5.053 1.00 90.94 110 LYS A O 1
ATOM 832 N N . ASN A 1 111 ? 9.593 17.403 -2.975 1.00 86.19 111 ASN A N 1
ATOM 833 C CA . ASN A 1 111 ? 9.181 18.759 -3.284 1.00 86.19 111 ASN A CA 1
ATOM 834 C C . ASN A 1 111 ? 9.990 19.737 -2.427 1.00 86.19 111 ASN A C 1
ATOM 836 O O . ASN A 1 111 ? 10.209 19.503 -1.237 1.00 86.19 111 ASN A O 1
ATOM 840 N N . TYR A 1 112 ? 10.443 20.822 -3.043 1.00 80.25 112 TYR A N 1
ATOM 841 C CA . TYR A 1 112 ? 11.077 21.955 -2.384 1.00 80.25 112 TYR A CA 1
ATOM 842 C C . TYR A 1 112 ? 10.452 23.247 -2.915 1.00 80.25 112 TYR A C 1
ATOM 844 O O . TYR A 1 112 ? 10.203 23.355 -4.118 1.00 80.25 112 TYR A O 1
ATOM 852 N N . GLU A 1 113 ? 10.196 24.203 -2.017 1.00 66.50 113 GLU A N 1
ATOM 853 C CA . GLU A 1 113 ? 9.460 25.440 -2.300 1.00 66.50 113 GLU A CA 1
ATOM 854 C C . GLU A 1 113 ? 9.894 26.080 -3.629 1.00 66.50 113 GLU A C 1
ATOM 856 O O . GLU A 1 113 ? 11.076 26.326 -3.855 1.00 66.50 113 GLU A O 1
ATOM 861 N N . ALA A 1 114 ? 8.907 26.326 -4.498 1.00 67.06 114 ALA A N 1
ATOM 862 C CA . ALA A 1 114 ? 9.003 26.883 -5.853 1.00 67.06 114 ALA A CA 1
ATOM 863 C C . ALA A 1 114 ? 9.500 25.965 -6.988 1.00 67.06 114 ALA A C 1
ATOM 865 O O . ALA A 1 114 ? 9.232 26.296 -8.139 1.00 67.06 114 ALA A O 1
ATOM 866 N N . PHE A 1 115 ? 10.126 24.813 -6.720 1.00 68.81 115 PHE A N 1
ATOM 867 C CA . PHE A 1 115 ? 10.768 23.998 -7.771 1.00 68.81 115 PHE A CA 1
ATOM 868 C C . PHE A 1 115 ? 10.067 22.662 -8.088 1.00 68.81 115 PHE A C 1
ATOM 870 O O . PHE A 1 115 ? 10.593 21.867 -8.870 1.00 68.81 115 PHE A O 1
ATOM 877 N N . GLY A 1 116 ? 8.894 22.417 -7.494 1.00 77.81 116 GLY A N 1
ATOM 878 C CA . GLY A 1 116 ? 8.021 21.278 -7.798 1.00 77.81 116 GLY A CA 1
ATOM 879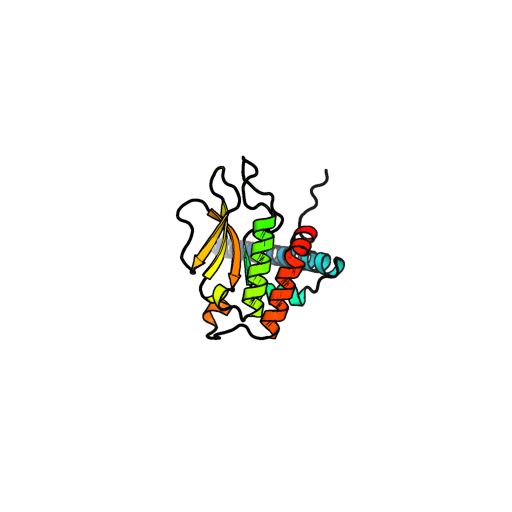 C C . GLY A 1 116 ? 8.636 19.902 -7.532 1.00 77.81 116 GLY A C 1
ATOM 880 O O . GLY A 1 116 ? 9.572 19.754 -6.743 1.00 77.81 116 GLY A O 1
ATOM 881 N N . ASP A 1 117 ? 8.073 18.889 -8.192 1.00 86.06 117 ASP A N 1
ATOM 882 C CA . ASP A 1 117 ? 8.514 17.496 -8.097 1.00 86.06 117 ASP A CA 1
ATOM 883 C C . ASP A 1 117 ? 9.923 17.300 -8.686 1.00 86.06 117 ASP A C 1
ATOM 885 O O . ASP A 1 117 ? 10.170 17.597 -9.857 1.00 86.06 117 ASP A O 1
ATOM 889 N N . GLN A 1 118 ? 10.836 16.757 -7.875 1.00 87.31 118 GLN A N 1
ATOM 890 C CA . GLN A 1 118 ? 12.222 16.449 -8.244 1.00 87.31 118 GLN A CA 1
ATOM 891 C C . GLN A 1 118 ? 12.619 15.042 -7.812 1.00 87.31 118 GLN A C 1
ATOM 893 O O . GLN A 1 118 ? 12.302 14.611 -6.698 1.00 87.31 118 GLN A O 1
ATOM 898 N N . ARG A 1 119 ? 13.411 14.349 -8.636 1.00 91.31 119 ARG A N 1
ATOM 899 C CA . ARG A 1 119 ? 13.947 13.032 -8.274 1.00 91.31 119 ARG A CA 1
ATOM 900 C C . ARG A 1 119 ? 14.848 13.096 -7.034 1.00 91.31 119 ARG A C 1
ATOM 902 O O . ARG A 1 119 ? 15.751 13.926 -6.936 1.00 91.31 119 ARG A O 1
ATOM 909 N N . SER A 1 120 ? 14.612 12.201 -6.077 1.00 93.62 120 SER A N 1
ATOM 910 C CA . SER A 1 120 ? 15.374 12.109 -4.833 1.00 93.62 120 SER A CA 1
ATOM 911 C C . SER A 1 120 ? 15.356 10.690 -4.260 1.00 93.62 120 SER A C 1
ATOM 913 O O . SER A 1 120 ? 14.527 10.349 -3.419 1.00 93.62 120 SER A O 1
ATOM 915 N N . ASP A 1 121 ? 16.303 9.875 -4.718 1.00 96.44 121 ASP A N 1
ATOM 916 C CA . ASP A 1 121 ? 16.498 8.504 -4.238 1.00 96.44 121 ASP A CA 1
ATOM 917 C C . ASP A 1 121 ? 17.441 8.473 -3.056 1.00 96.44 121 ASP A C 1
ATOM 919 O O . ASP A 1 121 ? 18.479 9.138 -3.066 1.00 96.44 121 ASP A O 1
ATOM 923 N N . HIS A 1 122 ? 17.112 7.656 -2.061 1.00 97.12 122 HIS A N 1
ATOM 924 C CA . HIS A 1 122 ? 17.931 7.537 -0.863 1.00 97.12 122 HIS A CA 1
ATOM 925 C C . HIS A 1 122 ? 17.987 6.103 -0.368 1.00 97.12 122 HIS A C 1
ATOM 927 O O . HIS A 1 122 ? 17.041 5.325 -0.510 1.00 97.12 122 HIS A O 1
ATOM 933 N N . GLY A 1 123 ? 19.101 5.779 0.285 1.00 96.81 123 GLY A N 1
ATOM 934 C CA . GLY A 1 123 ? 19.187 4.595 1.127 1.00 96.81 123 GLY A CA 1
ATOM 935 C C . GLY A 1 123 ? 18.195 4.674 2.288 1.00 96.81 123 GLY A C 1
ATOM 936 O O . GLY A 1 123 ? 17.781 5.753 2.722 1.00 96.81 123 GLY A O 1
ATOM 937 N N . TYR A 1 124 ? 17.820 3.521 2.830 1.00 95.06 124 TYR A N 1
ATOM 938 C CA . TYR A 1 124 ? 16.935 3.495 3.990 1.00 95.06 124 TYR A CA 1
ATOM 939 C C . TYR A 1 124 ? 17.570 4.175 5.209 1.00 95.06 124 TYR A C 1
ATOM 941 O O . TYR A 1 124 ? 18.714 3.899 5.553 1.00 95.06 124 TYR A O 1
ATOM 949 N N . GLY A 1 125 ? 16.804 5.051 5.870 1.00 93.62 125 GLY A N 1
ATOM 950 C CA . GLY A 1 125 ? 17.289 5.886 6.977 1.00 93.62 125 GLY A CA 1
ATOM 951 C C . GLY A 1 125 ? 17.872 7.235 6.540 1.00 93.62 125 GLY A C 1
ATOM 952 O O . GLY A 1 125 ? 18.206 8.047 7.397 1.00 93.62 125 GLY A O 1
ATOM 953 N N . PHE A 1 126 ? 17.945 7.497 5.232 1.00 94.81 126 PHE A N 1
ATOM 954 C CA . PHE A 1 126 ? 18.412 8.760 4.663 1.00 94.81 126 PHE A CA 1
ATOM 955 C C . PHE A 1 126 ? 17.294 9.474 3.888 1.00 94.81 126 PHE A C 1
ATOM 957 O O . PHE A 1 126 ? 16.273 8.882 3.518 1.00 94.81 126 PHE A O 1
ATOM 964 N N . GLY A 1 127 ? 17.488 10.769 3.649 1.00 93.44 127 GLY A N 1
ATOM 965 C CA . GLY A 1 127 ? 16.526 11.621 2.961 1.00 93.44 127 GLY A CA 1
ATOM 966 C C . GLY A 1 127 ? 17.157 12.909 2.431 1.00 93.44 127 GLY A C 1
ATOM 967 O O . GLY A 1 127 ? 18.350 13.161 2.642 1.00 93.44 127 GLY A O 1
ATOM 968 N N . PRO A 1 128 ? 16.371 13.733 1.722 1.00 93.06 128 PRO A N 1
ATOM 969 C CA . PRO A 1 128 ? 16.867 14.963 1.128 1.00 93.06 128 PRO A CA 1
ATOM 970 C C . PRO A 1 128 ? 17.312 15.965 2.200 1.00 93.06 128 PRO A C 1
ATOM 972 O O . PRO A 1 128 ? 16.703 16.078 3.258 1.00 93.06 128 PRO A O 1
ATOM 975 N N . ARG A 1 129 ? 18.362 16.744 1.901 1.00 89.69 129 ARG A N 1
ATOM 976 C CA . ARG A 1 129 ? 18.812 17.849 2.773 1.00 89.69 129 ARG A CA 1
ATOM 977 C C . ARG A 1 129 ? 17.814 19.010 2.832 1.00 89.69 129 ARG A C 1
ATOM 979 O O . ARG A 1 129 ? 17.725 19.685 3.849 1.00 89.69 129 ARG A O 1
ATOM 986 N N . HIS A 1 130 ? 17.108 19.246 1.728 1.00 88.75 130 HIS A N 1
ATOM 987 C CA . HIS A 1 130 ? 16.110 20.303 1.573 1.00 88.75 130 HIS A CA 1
ATOM 988 C C . HIS A 1 130 ? 14.904 19.767 0.811 1.00 88.75 130 HIS A C 1
ATOM 990 O O . HIS A 1 130 ? 15.076 19.026 -0.171 1.00 88.75 130 HIS A O 1
ATOM 996 N N . GLY A 1 131 ? 13.722 20.207 1.237 1.00 87.94 131 GLY A N 1
ATOM 997 C CA . GLY A 1 131 ? 12.443 19.684 0.779 1.00 87.94 131 GLY A CA 1
ATOM 998 C C . GLY A 1 131 ? 12.037 18.416 1.523 1.00 87.94 131 GLY A C 1
ATOM 999 O O . GLY A 1 131 ? 12.766 17.916 2.379 1.00 87.94 131 GLY A O 1
ATOM 1000 N N . GLU A 1 132 ? 10.878 17.883 1.169 1.00 89.88 132 GLU A N 1
ATOM 1001 C CA . GLU A 1 132 ? 10.332 16.653 1.742 1.00 89.88 132 GLU A CA 1
ATOM 1002 C C . GLU A 1 132 ? 9.993 15.646 0.647 1.00 89.88 132 GLU A C 1
ATOM 1004 O O . GLU A 1 132 ? 9.668 16.031 -0.475 1.00 89.88 132 GLU A O 1
ATOM 1009 N N . ILE A 1 133 ? 10.074 14.351 0.959 1.00 93.12 133 ILE A N 1
ATOM 1010 C CA . ILE A 1 133 ? 9.587 13.307 0.053 1.00 93.12 133 ILE A CA 1
ATOM 1011 C C . ILE A 1 133 ? 8.062 13.400 -0.010 1.00 93.12 133 ILE A C 1
ATOM 1013 O O . ILE A 1 133 ? 7.394 13.258 1.009 1.00 93.12 133 ILE A O 1
ATOM 1017 N N . VAL A 1 134 ? 7.522 13.589 -1.212 1.00 91.38 134 VAL A N 1
ATOM 1018 C CA . VAL A 1 134 ? 6.074 13.675 -1.475 1.00 91.38 134 VAL A CA 1
ATOM 1019 C C . VAL A 1 134 ? 5.528 12.431 -2.166 1.00 91.38 134 VAL A C 1
ATOM 1021 O O . VAL A 1 134 ? 4.331 12.161 -2.103 1.00 91.38 134 VAL A O 1
ATOM 1024 N N . PHE A 1 135 ? 6.402 11.648 -2.797 1.00 93.94 135 PHE A N 1
ATOM 1025 C CA . PHE A 1 135 ? 6.062 10.359 -3.381 1.00 93.94 135 PHE A CA 1
ATOM 1026 C C . PHE A 1 135 ? 7.255 9.407 -3.282 1.00 93.94 135 PHE A C 1
ATOM 1028 O O . PHE A 1 135 ? 8.393 9.826 -3.474 1.00 93.94 135 PHE A O 1
ATOM 1035 N N . SER A 1 136 ? 7.034 8.133 -2.964 1.00 96.88 136 SER A N 1
ATOM 1036 C CA . SER A 1 136 ? 8.106 7.134 -3.020 1.00 96.88 136 SER A CA 1
ATOM 1037 C C . SER A 1 136 ? 7.597 5.719 -3.241 1.00 96.88 136 SER A C 1
ATOM 1039 O O . SER A 1 136 ? 6.490 5.374 -2.824 1.00 96.88 136 SER A O 1
ATOM 1041 N N . VAL A 1 137 ? 8.454 4.894 -3.841 1.00 98.25 137 VAL A N 1
ATOM 1042 C CA . VAL A 1 137 ? 8.267 3.449 -3.988 1.00 98.25 137 VAL A CA 1
ATOM 1043 C C . VAL A 1 137 ? 9.422 2.735 -3.290 1.00 98.25 137 VAL A C 1
ATOM 1045 O O . VAL A 1 137 ? 10.594 3.010 -3.547 1.00 98.25 137 VAL A O 1
ATOM 1048 N N . ALA A 1 138 ? 9.088 1.831 -2.373 1.00 97.88 138 ALA A N 1
ATOM 1049 C CA . ALA A 1 138 ? 10.031 1.119 -1.517 1.00 97.88 138 ALA A CA 1
ATOM 1050 C C . ALA A 1 138 ? 9.588 -0.337 -1.313 1.00 97.88 138 ALA A C 1
ATOM 1052 O O . ALA A 1 138 ? 8.401 -0.634 -1.404 1.00 97.88 138 ALA A O 1
ATOM 1053 N N . LEU A 1 139 ? 10.501 -1.237 -0.936 1.00 97.12 139 LEU A N 1
ATOM 1054 C CA . LEU A 1 139 ? 10.092 -2.515 -0.345 1.00 97.12 139 LEU A CA 1
ATOM 1055 C C . LEU A 1 139 ? 9.480 -2.311 1.048 1.00 97.12 139 LEU A C 1
ATOM 1057 O O . LEU A 1 139 ? 9.900 -1.432 1.813 1.00 97.12 139 LEU A O 1
ATOM 1061 N N . GLN A 1 140 ? 8.533 -3.177 1.401 1.00 96.56 140 GLN A N 1
ATOM 1062 C CA . GLN A 1 140 ? 8.068 -3.332 2.775 1.00 96.56 140 GLN A CA 1
ATOM 1063 C C . GLN A 1 140 ? 9.203 -3.800 3.692 1.00 96.56 140 GLN A C 1
ATOM 1065 O O . GLN A 1 140 ? 10.140 -4.486 3.274 1.00 96.56 140 GLN A O 1
ATOM 1070 N N . GLN A 1 141 ? 9.117 -3.438 4.975 1.00 93.69 141 GLN A N 1
ATOM 1071 C CA . GLN A 1 141 ? 10.159 -3.763 5.954 1.00 93.69 141 GLN A CA 1
ATOM 1072 C C . GLN A 1 141 ? 10.393 -5.275 6.072 1.00 93.69 141 GLN A C 1
ATOM 1074 O O . GLN A 1 141 ? 11.545 -5.702 6.102 1.00 93.69 141 GLN A O 1
ATOM 1079 N N . SER A 1 142 ? 9.318 -6.068 6.085 1.00 93.06 142 SER A N 1
ATOM 1080 C CA . SER A 1 142 ? 9.364 -7.535 6.122 1.00 93.06 142 SER A CA 1
ATOM 1081 C C . SER A 1 142 ? 10.196 -8.112 4.978 1.00 93.06 142 SER A C 1
ATOM 1083 O O . SER A 1 142 ? 11.053 -8.966 5.200 1.00 93.06 142 SER A O 1
ATOM 1085 N N . GLU A 1 143 ? 9.998 -7.604 3.762 1.00 94.12 143 GLU A N 1
ATOM 1086 C CA . GLU A 1 143 ? 10.710 -8.074 2.577 1.00 94.12 143 GLU A CA 1
ATOM 1087 C C . GLU A 1 143 ? 12.179 -7.687 2.599 1.00 94.12 143 GLU A C 1
ATOM 1089 O O . GLU A 1 143 ? 13.033 -8.498 2.233 1.00 94.12 143 GLU A O 1
ATOM 1094 N N . ARG A 1 144 ? 12.501 -6.490 3.095 1.00 91.38 144 ARG A N 1
ATOM 1095 C CA . ARG A 1 144 ? 13.888 -6.038 3.255 1.00 91.38 144 ARG A CA 1
ATOM 1096 C C . ARG A 1 144 ? 14.681 -6.928 4.205 1.00 91.38 144 ARG A C 1
ATOM 1098 O O . ARG A 1 144 ? 15.841 -7.216 3.926 1.00 91.38 144 ARG A O 1
ATOM 1105 N N . THR A 1 145 ? 14.062 -7.358 5.304 1.00 90.44 145 THR A N 1
ATOM 1106 C CA . THR A 1 145 ? 14.710 -8.149 6.362 1.00 90.44 145 THR A CA 1
ATOM 1107 C C . THR A 1 145 ? 14.542 -9.658 6.202 1.00 90.44 145 THR A C 1
ATOM 1109 O O . THR A 1 145 ? 15.050 -10.405 7.029 1.00 90.44 145 THR A O 1
ATOM 1112 N N . SER A 1 146 ? 13.857 -10.123 5.154 1.00 86.44 146 SER A N 1
ATOM 1113 C CA . SER A 1 146 ? 13.554 -11.547 4.918 1.00 86.44 146 SER A CA 1
ATOM 1114 C C . SER A 1 146 ? 14.783 -12.445 4.702 1.00 86.44 146 SER A C 1
ATOM 1116 O O . SER A 1 146 ? 14.645 -13.662 4.632 1.00 86.44 146 SER A O 1
ATOM 1118 N N . GLY A 1 147 ? 15.984 -11.871 4.560 1.00 81.00 147 GLY A N 1
ATOM 1119 C CA . GLY A 1 147 ? 17.224 -12.603 4.275 1.00 81.00 147 GLY A CA 1
ATOM 1120 C C . GLY A 1 147 ? 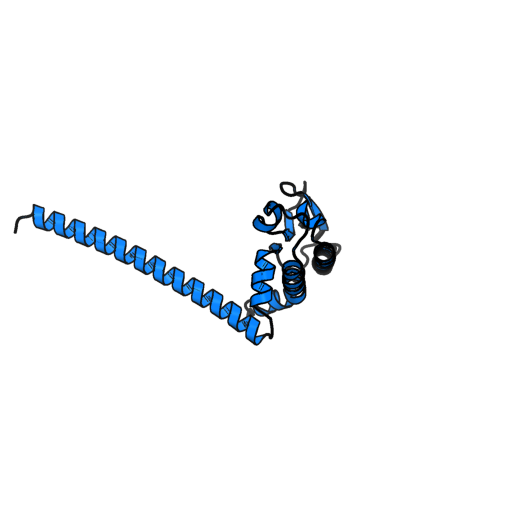17.342 -13.098 2.828 1.00 81.00 147 GLY A C 1
ATOM 1121 O O . GLY A 1 147 ? 18.403 -13.570 2.427 1.00 81.00 147 GLY A O 1
ATOM 1122 N N . HIS A 1 148 ? 16.291 -12.958 2.017 1.00 84.62 148 HIS A N 1
ATOM 1123 C CA . HIS A 1 148 ? 16.341 -13.253 0.590 1.00 84.62 148 HIS A CA 1
ATOM 1124 C C . HIS A 1 148 ? 17.116 -12.163 -0.160 1.00 84.62 148 HIS A C 1
ATOM 1126 O O . HIS A 1 148 ? 16.877 -10.973 0.037 1.00 84.62 148 HIS A O 1
ATOM 1132 N N . ALA A 1 149 ? 18.024 -12.560 -1.054 1.00 84.25 149 ALA A N 1
ATOM 1133 C CA . ALA A 1 149 ? 18.774 -11.612 -1.881 1.00 84.25 149 ALA A CA 1
ATOM 1134 C C . ALA A 1 149 ? 17.875 -10.920 -2.923 1.00 84.25 149 ALA A C 1
ATOM 1136 O O . ALA A 1 149 ? 18.013 -9.722 -3.175 1.00 84.25 149 ALA A O 1
ATOM 1137 N N . VAL A 1 150 ? 16.911 -11.663 -3.471 1.00 91.81 150 VAL A N 1
ATOM 1138 C CA . VAL A 1 150 ? 15.982 -11.224 -4.520 1.00 91.81 150 VAL A CA 1
ATOM 1139 C C . VAL A 1 150 ? 14.539 -11.530 -4.131 1.00 91.81 150 VAL A C 1
ATOM 1141 O O . VAL A 1 150 ? 14.285 -12.394 -3.290 1.00 91.81 150 VAL A O 1
ATOM 1144 N N . LEU A 1 151 ? 13.593 -10.806 -4.727 1.00 93.12 151 LEU A N 1
ATOM 1145 C CA . LEU A 1 151 ? 12.168 -11.113 -4.609 1.00 93.12 151 LEU A CA 1
ATOM 1146 C C . LEU A 1 151 ? 11.850 -12.475 -5.237 1.00 93.12 151 LEU A C 1
ATOM 1148 O O . LEU A 1 151 ? 12.453 -12.878 -6.232 1.00 93.12 151 LEU A O 1
ATOM 1152 N N . ARG A 1 152 ? 10.883 -13.189 -4.657 1.00 94.19 152 ARG A N 1
ATOM 1153 C CA . ARG A 1 152 ? 10.408 -14.462 -5.214 1.00 94.19 152 ARG A CA 1
ATOM 1154 C C . ARG A 1 152 ? 9.580 -14.206 -6.480 1.00 94.19 152 ARG A C 1
ATOM 1156 O O . ARG A 1 152 ? 8.895 -13.186 -6.527 1.00 94.19 152 ARG A O 1
ATOM 1163 N N . PRO A 1 153 ? 9.532 -15.141 -7.448 1.00 94.31 153 PRO A N 1
ATOM 1164 C CA . PRO A 1 153 ? 8.791 -14.945 -8.699 1.00 94.31 153 PRO A CA 1
ATOM 1165 C C . PRO A 1 153 ? 7.337 -14.480 -8.509 1.00 94.31 153 PRO A C 1
ATOM 1167 O O . PRO A 1 153 ? 6.947 -13.465 -9.069 1.00 94.31 153 PRO A O 1
ATOM 1170 N N . GLY A 1 154 ? 6.567 -15.120 -7.620 1.00 95.38 154 GLY A N 1
ATOM 1171 C CA . GLY A 1 154 ? 5.185 -14.692 -7.352 1.00 95.38 154 GLY A CA 1
ATOM 1172 C C . GLY A 1 154 ? 5.069 -13.290 -6.735 1.00 95.38 154 GLY A C 1
ATOM 1173 O O . GLY A 1 154 ? 4.120 -12.569 -7.015 1.00 95.38 154 GLY A O 1
ATOM 1174 N N . GLN A 1 155 ? 6.062 -12.862 -5.947 1.00 96.00 155 GLN A N 1
ATOM 1175 C CA . GLN A 1 155 ? 6.092 -11.503 -5.393 1.00 96.00 155 GLN A CA 1
ATOM 1176 C C . GLN A 1 155 ? 6.407 -10.459 -6.457 1.00 96.00 155 GLN A C 1
ATOM 1178 O O . GLN A 1 155 ? 5.890 -9.351 -6.373 1.00 96.00 155 GLN A O 1
ATOM 1183 N N . ILE A 1 156 ? 7.263 -10.803 -7.423 1.00 97.50 156 ILE A N 1
ATOM 1184 C CA . ILE A 1 156 ? 7.559 -9.947 -8.573 1.00 97.50 156 ILE A CA 1
ATOM 1185 C C . ILE A 1 156 ? 6.262 -9.714 -9.349 1.00 97.50 156 ILE A C 1
ATOM 1187 O O . ILE A 1 156 ? 5.883 -8.563 -9.539 1.00 97.50 156 ILE A O 1
ATOM 1191 N N . ASP A 1 157 ? 5.536 -10.777 -9.697 1.00 98.06 157 ASP A N 1
ATOM 1192 C CA . ASP A 1 157 ? 4.284 -10.671 -10.454 1.00 98.06 157 ASP A CA 1
ATOM 1193 C C . ASP A 1 157 ? 3.220 -9.838 -9.723 1.00 98.06 157 ASP A C 1
ATOM 1195 O O . ASP A 1 157 ? 2.631 -8.926 -10.311 1.00 98.06 157 ASP A O 1
ATOM 1199 N N . ASP A 1 158 ? 2.991 -10.107 -8.434 1.00 98.31 158 ASP A N 1
ATOM 1200 C CA . ASP A 1 158 ? 2.011 -9.371 -7.627 1.00 98.31 158 ASP A CA 1
ATOM 1201 C C . ASP A 1 158 ? 2.409 -7.888 -7.456 1.00 98.31 158 ASP A C 1
ATOM 1203 O O . ASP A 1 158 ? 1.571 -6.989 -7.574 1.00 98.31 158 ASP A O 1
ATOM 1207 N N . ALA A 1 159 ? 3.697 -7.602 -7.230 1.00 98.06 159 ALA A N 1
ATOM 1208 C CA . ALA A 1 159 ? 4.214 -6.239 -7.103 1.00 98.06 159 ALA A CA 1
ATOM 1209 C C . ALA A 1 159 ? 4.122 -5.451 -8.419 1.00 98.06 159 ALA A C 1
ATOM 1211 O O . ALA A 1 159 ? 3.723 -4.283 -8.417 1.00 98.06 159 ALA A O 1
ATOM 1212 N N . LEU A 1 160 ? 4.465 -6.085 -9.545 1.00 98.38 160 LEU A N 1
ATOM 1213 C CA . LEU A 1 160 ? 4.345 -5.488 -10.873 1.00 98.38 160 LEU A CA 1
ATOM 1214 C C . LEU A 1 160 ? 2.886 -5.219 -11.229 1.00 98.38 160 LEU A C 1
ATOM 1216 O O . LEU A 1 160 ? 2.587 -4.147 -11.761 1.00 98.38 160 LEU A O 1
ATOM 1220 N N . TYR A 1 161 ? 1.980 -6.146 -10.905 1.00 98.56 161 TYR A N 1
ATOM 1221 C CA . TYR A 1 161 ? 0.549 -5.933 -11.084 1.00 98.56 161 TYR A CA 1
ATOM 1222 C C . TYR A 1 161 ? 0.091 -4.703 -10.301 1.00 98.56 161 TYR A C 1
ATOM 1224 O O . TYR A 1 161 ? -0.433 -3.764 -10.900 1.00 98.56 161 TYR A O 1
ATOM 1232 N N . TYR A 1 162 ? 0.374 -4.663 -8.995 1.00 98.44 162 TYR A N 1
ATOM 1233 C CA . TYR A 1 162 ? -0.015 -3.558 -8.121 1.00 98.44 162 TYR A CA 1
ATOM 1234 C C . TYR A 1 162 ? 0.465 -2.195 -8.640 1.00 98.44 162 TYR A C 1
ATOM 1236 O O . TYR A 1 162 ? -0.341 -1.274 -8.769 1.00 98.44 162 TYR A O 1
ATOM 1244 N N . LEU A 1 163 ? 1.745 -2.069 -9.009 1.00 97.62 163 LEU A N 1
ATOM 1245 C CA . LEU A 1 163 ? 2.280 -0.818 -9.560 1.00 97.62 163 LEU A CA 1
ATOM 1246 C C . LEU A 1 163 ? 1.688 -0.457 -10.929 1.00 97.62 163 LEU A C 1
ATOM 1248 O O . LEU A 1 163 ? 1.640 0.719 -11.282 1.00 97.62 163 LEU A O 1
ATOM 1252 N N . SER A 1 164 ? 1.250 -1.440 -11.716 1.00 97.62 164 SER A N 1
ATOM 1253 C CA . SER A 1 164 ? 0.678 -1.203 -13.048 1.00 97.62 164 SER A CA 1
ATOM 1254 C C . SER A 1 164 ? -0.749 -0.679 -12.999 1.00 97.62 164 SER A C 1
ATOM 1256 O O . SER A 1 164 ? -1.120 0.139 -13.837 1.00 97.62 164 SER A O 1
ATOM 1258 N N . VAL A 1 165 ? -1.526 -1.095 -12.000 1.00 97.00 165 VAL A N 1
ATOM 1259 C CA . VAL A 1 165 ? -2.904 -0.623 -11.802 1.00 97.00 165 VAL A CA 1
ATOM 1260 C C . VAL A 1 165 ? -3.003 0.513 -10.780 1.00 97.00 165 VAL A C 1
ATOM 1262 O O . VAL A 1 165 ? -4.098 0.976 -10.478 1.00 97.00 165 VAL A O 1
ATOM 1265 N N . LEU A 1 166 ? -1.877 1.002 -10.254 1.00 94.81 166 LEU A N 1
ATOM 1266 C CA . LEU A 1 166 ? -1.841 2.016 -9.199 1.00 94.81 166 LEU A CA 1
ATOM 1267 C C . LEU A 1 166 ? -2.646 3.294 -9.532 1.00 94.81 166 LEU A C 1
ATOM 1269 O O . LEU A 1 166 ? -3.454 3.692 -8.693 1.00 94.81 166 LEU A O 1
ATOM 1273 N N . PRO A 1 167 ? -2.560 3.889 -10.743 1.00 93.06 167 PRO A N 1
ATOM 1274 C CA . PRO A 1 167 ? -3.412 5.031 -11.098 1.00 93.06 167 PRO A CA 1
ATOM 1275 C C . PRO A 1 167 ? -4.913 4.695 -11.115 1.00 93.06 167 PRO A C 1
ATOM 1277 O O . PRO A 1 167 ? -5.745 5.530 -10.768 1.00 93.06 167 PRO A O 1
ATOM 1280 N N . GLN A 1 168 ? -5.276 3.466 -11.498 1.00 94.19 168 GLN A N 1
ATOM 1281 C CA . GLN A 1 168 ? -6.671 3.006 -11.524 1.00 94.19 168 GLN A CA 1
ATOM 1282 C C . GLN A 1 168 ? -7.203 2.789 -10.105 1.00 94.19 168 GLN A C 1
ATOM 1284 O O . GLN A 1 168 ? -8.351 3.131 -9.825 1.00 94.19 168 GLN A O 1
ATOM 1289 N N . ILE A 1 169 ? -6.365 2.276 -9.198 1.00 94.62 169 ILE A N 1
ATOM 1290 C CA . ILE A 1 169 ? -6.678 2.182 -7.767 1.00 94.62 169 ILE A CA 1
ATOM 1291 C C . ILE A 1 169 ? -6.945 3.579 -7.202 1.00 94.62 169 ILE A C 1
ATOM 1293 O O . ILE A 1 169 ? -7.976 3.774 -6.560 1.00 94.62 169 ILE A O 1
ATOM 1297 N N . GLU A 1 170 ? -6.055 4.545 -7.456 1.00 92.62 170 GLU A N 1
ATOM 1298 C CA . GLU A 1 170 ? -6.223 5.935 -7.006 1.00 92.62 170 G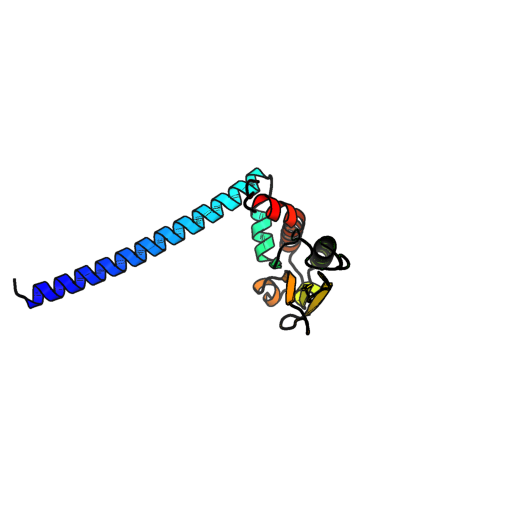LU A CA 1
ATOM 1299 C C . GLU A 1 170 ? -7.559 6.508 -7.503 1.00 92.62 170 GLU A C 1
ATOM 1301 O O . GLU A 1 170 ? -8.385 6.923 -6.694 1.00 92.62 170 GLU A O 1
ATOM 1306 N N . ALA A 1 171 ? -7.843 6.401 -8.802 1.00 91.81 171 ALA A N 1
ATOM 1307 C CA . ALA A 1 171 ? -9.088 6.894 -9.393 1.00 91.81 171 ALA A CA 1
ATOM 1308 C C . ALA A 1 171 ? -10.361 6.190 -8.873 1.00 91.81 171 ALA A C 1
ATOM 1310 O O . ALA A 1 171 ? -11.429 6.799 -8.823 1.00 91.81 171 ALA A O 1
ATOM 1311 N N . THR A 1 172 ? -10.272 4.909 -8.503 1.00 92.81 172 THR A N 1
ATOM 1312 C CA . THR A 1 172 ? -11.419 4.110 -8.032 1.00 92.81 172 THR A CA 1
ATOM 1313 C C . THR A 1 172 ? -11.740 4.364 -6.561 1.00 92.81 172 THR A C 1
ATOM 1315 O O . THR A 1 172 ? -12.904 4.326 -6.154 1.00 92.81 172 THR A O 1
ATOM 1318 N N . LEU A 1 173 ? -10.709 4.585 -5.744 1.00 88.25 173 LEU A N 1
ATOM 1319 C CA . LEU A 1 173 ? -10.852 4.761 -4.300 1.00 88.25 173 LEU A CA 1
ATOM 1320 C C . LEU A 1 173 ? -11.007 6.224 -3.884 1.00 88.25 173 LEU A C 1
ATOM 1322 O O . LEU A 1 173 ? -11.427 6.483 -2.752 1.00 88.25 173 LEU A O 1
ATOM 1326 N N . GLU A 1 174 ? -10.709 7.173 -4.772 1.00 76.88 174 GLU A N 1
ATOM 1327 C CA . GLU A 1 174 ? -10.958 8.583 -4.508 1.00 76.88 174 GLU A CA 1
ATOM 1328 C C . GLU A 1 174 ? -12.462 8.885 -4.393 1.00 76.88 174 GLU A C 1
ATOM 1330 O O . GLU A 1 174 ? -13.275 8.435 -5.209 1.00 76.88 174 GLU A O 1
ATOM 1335 N N . PRO A 1 175 ? -12.875 9.673 -3.383 1.00 59.34 175 PRO A N 1
ATOM 1336 C CA . PRO A 1 175 ? -14.215 10.225 -3.372 1.00 59.34 175 PRO A CA 1
ATOM 1337 C C . PRO A 1 175 ? -14.331 11.188 -4.554 1.00 59.34 175 PRO A C 1
ATOM 1339 O O . PRO A 1 175 ? -13.642 12.207 -4.596 1.00 59.34 175 PRO A O 1
ATOM 1342 N N . LYS A 1 176 ? -15.221 10.891 -5.509 1.00 48.34 176 LYS A N 1
ATOM 1343 C CA . LYS A 1 176 ? -15.672 11.898 -6.473 1.00 48.34 176 LYS A CA 1
ATOM 1344 C C . LYS A 1 176 ? -16.287 13.034 -5.663 1.00 48.34 176 LYS A C 1
ATOM 1346 O O . LYS A 1 176 ? -17.395 12.884 -5.157 1.00 48.34 176 LYS A O 1
ATOM 1351 N N . VAL A 1 177 ? -15.563 14.136 -5.495 1.00 38.69 177 VAL A N 1
ATOM 1352 C CA . VAL A 1 177 ? -16.167 15.377 -5.012 1.00 38.69 177 VAL A CA 1
ATOM 1353 C C . VAL A 1 177 ? -17.172 15.777 -6.096 1.00 38.69 177 VAL A C 1
ATOM 1355 O O . VAL A 1 177 ? -16.747 15.971 -7.238 1.00 38.69 177 VAL A O 1
ATOM 1358 N N . PRO A 1 178 ? -18.489 15.798 -5.821 1.00 38.75 178 PRO A N 1
ATOM 1359 C CA . PRO A 1 178 ? -19.435 16.308 -6.799 1.00 38.75 178 PRO A CA 1
ATOM 1360 C C . PRO A 1 178 ? -19.108 17.784 -7.049 1.00 38.75 178 PRO A C 1
ATOM 1362 O O . PRO A 1 178 ? -18.887 18.535 -6.098 1.00 38.75 178 PRO A O 1
ATOM 1365 N N . ALA A 1 179 ? -19.008 18.141 -8.330 1.00 38.56 179 ALA A N 1
ATOM 1366 C CA . ALA A 1 179 ? -18.872 19.520 -8.788 1.00 38.56 179 ALA A CA 1
ATOM 1367 C C . ALA A 1 179 ? -20.131 20.338 -8.472 1.00 38.56 179 ALA A C 1
ATOM 1369 O O . ALA A 1 179 ? -21.233 19.738 -8.475 1.00 38.56 179 ALA A O 1
#

pLDDT: mean 89.67, std 13.0, range [38.56, 98.56]

Foldseek 3Di:
DDPVVVVVVVVVVVVVVVVVVVVVVVVVVVVVVVVLVVVLVVLCVVVVHDVVLQVLLCLWKDKAAALPDFWPAPVPQAPTSVVSVVQLVVCLVCLVVFNQLLLQWKWFWFDAPRHTTDTWIDGPPDGDPGTDTNIIMHTDPCNSPVPDNGDDPSNSSSNSSNSVCRNVSVVRSDPPPDD

Radius of gyration: 23.52 Å; chains: 1; bounding box: 49×43×70 Å

Sequence (179 aa):
MNLQHIISQRAQITANLAQTRADFEATVKAAELRLAALGQAERLILAGLDVEKIERGKAVIRVYGRVTAPNSGWDGRGDGADARARLVEEAKVSIAEGGSRLRAGYFGIKNYEAFGDQRSDHGYGFGPRHGEIVFSVALQQSERTSGHAVLRPGQIDDALYYLSVLPQIEATLEPKVPA